Protein AF-P58574-F1 (afdb_monomer_lite)

Radius of gyration: 29.14 Å; chains: 1; bounding box: 73×41×69 Å

Foldseek 3Di:
DVVVVVVVVVVVVVVVVVVVVVVVVVVCVVPCVVVVPPFDDDDPPDDQDDQVLQVVLQVVCVPDDHDDPVQQVQLVVLPDGSRRRCRCVVNDDDCVNCVVGDDPVNVVVVVCCVVVVPD

Sequence (119 aa):
MKIFSVALSMLRPVRFLIVAFTCALLFLSSTVPAFAISSYQSEPTEATDQLLETQKATDEVARSAPLGLKEVQKKSNEGLNEVQGAADINKQKRPANSQDSSSVEGDIQNFLEKVTGKN

pLDDT: mean 83.81, std 12.56, range [51.41, 96.81]

Secondary structure (DSSP, 8-state):
-HHHHHHHHHHHHHHHHHHHHHHHHHHHHHHGGGGG--S-PPPTT------HHHHHHHHHHHHSSPPPHHHHHHHHHHSSBTTTBTTTGGGS--GGG-TTPPPHHHHHHHHHHHHHT--

Organism: Nostoc sp. (strain PCC 7120 / SAG 25.82 / UTEX 2576) (NCBI:txid103690)

Structure (mmCIF, N/CA/C/O backbone):
data_AF-P58574-F1
#
_entry.id   AF-P58574-F1
#
loop_
_atom_site.group_PDB
_atom_site.id
_atom_site.type_symbol
_atom_site.label_atom_id
_atom_site.label_alt_id
_atom_site.label_comp_id
_atom_site.label_asym_id
_atom_site.label_entity_id
_atom_site.label_seq_id
_atom_site.pdbx_PDB_ins_code
_atom_site.Cartn_x
_atom_site.Cartn_y
_atom_site.Cartn_z
_atom_site.occupancy
_atom_site.B_iso_or_equiv
_atom_site.auth_seq_id
_atom_site.auth_comp_id
_atom_site.auth_asym_id
_atom_site.auth_atom_id
_atom_site.pdbx_PDB_model_num
ATOM 1 N N . MET A 1 1 ? 45.843 1.438 -55.701 1.00 56.81 1 MET A N 1
ATOM 2 C CA . MET A 1 1 ? 46.245 0.767 -54.439 1.00 56.81 1 MET A CA 1
ATOM 3 C C . MET A 1 1 ? 46.289 1.705 -53.223 1.00 56.81 1 MET A C 1
ATOM 5 O O . MET A 1 1 ? 45.712 1.339 -52.212 1.00 56.81 1 MET A O 1
ATOM 9 N N . LYS A 1 2 ? 46.871 2.918 -53.297 1.00 62.16 2 LYS A N 1
ATOM 10 C CA . LYS A 1 2 ? 47.005 3.835 -52.135 1.00 62.16 2 LYS A CA 1
ATOM 11 C C . LYS A 1 2 ? 45.685 4.311 -51.487 1.00 62.16 2 LYS A C 1
ATOM 13 O O . LYS A 1 2 ? 45.614 4.417 -50.268 1.00 62.16 2 LYS A O 1
ATOM 18 N N . ILE A 1 3 ? 44.632 4.564 -52.271 1.00 68.56 3 ILE A N 1
ATOM 19 C CA . ILE A 1 3 ? 43.329 5.014 -51.732 1.00 68.56 3 ILE A CA 1
ATOM 20 C C . ILE A 1 3 ? 42.620 3.930 -50.901 1.00 68.56 3 ILE A C 1
ATOM 22 O O . ILE A 1 3 ? 42.067 4.225 -49.846 1.00 68.56 3 ILE A O 1
ATOM 26 N N . PHE A 1 4 ? 42.718 2.663 -51.319 1.00 64.69 4 PHE A N 1
ATOM 27 C CA . PHE A 1 4 ? 42.118 1.529 -50.611 1.00 64.69 4 PHE A CA 1
ATOM 28 C C . PHE A 1 4 ? 42.816 1.264 -49.275 1.00 64.69 4 PHE A C 1
ATOM 30 O O . PHE A 1 4 ? 42.150 0.975 -48.286 1.00 64.69 4 PHE A O 1
ATOM 37 N N . SER A 1 5 ? 44.144 1.425 -49.211 1.00 68.31 5 SER A N 1
ATOM 38 C CA . SER A 1 5 ? 44.884 1.302 -47.950 1.00 68.31 5 SER A CA 1
ATOM 39 C C . SER A 1 5 ? 44.540 2.409 -46.952 1.00 68.31 5 SER A C 1
ATOM 41 O O . SER A 1 5 ? 44.454 2.126 -45.762 1.00 68.31 5 SER A O 1
ATOM 43 N N . VAL A 1 6 ? 44.298 3.646 -47.407 1.00 69.94 6 VAL A N 1
ATOM 44 C CA . VAL A 1 6 ? 43.872 4.746 -46.520 1.00 69.94 6 VAL A CA 1
ATOM 45 C C . VAL A 1 6 ? 42.461 4.494 -45.989 1.00 69.94 6 VAL A C 1
ATOM 47 O O . VAL A 1 6 ? 42.252 4.575 -44.781 1.00 69.94 6 VAL A O 1
ATOM 50 N N . ALA A 1 7 ? 41.522 4.107 -46.859 1.00 67.25 7 ALA A N 1
ATOM 51 C CA . ALA A 1 7 ? 40.153 3.780 -46.461 1.00 67.25 7 ALA A CA 1
ATOM 52 C C . ALA A 1 7 ? 40.104 2.620 -45.448 1.00 67.25 7 ALA A C 1
ATOM 54 O O . ALA A 1 7 ? 39.426 2.710 -44.426 1.00 67.25 7 ALA A O 1
ATOM 55 N N . LEU A 1 8 ? 40.884 1.557 -45.677 1.00 70.81 8 LEU A N 1
ATOM 56 C CA . LEU A 1 8 ? 40.967 0.429 -44.749 1.00 70.81 8 LEU A CA 1
ATOM 57 C C . LEU A 1 8 ? 41.662 0.808 -43.431 1.00 70.81 8 LEU A C 1
ATOM 59 O O . LEU A 1 8 ? 41.268 0.331 -42.366 1.00 70.81 8 LEU A O 1
ATOM 63 N N . SER A 1 9 ? 42.667 1.688 -43.484 1.00 73.44 9 SER A N 1
ATOM 64 C CA . SER A 1 9 ? 43.341 2.200 -42.288 1.00 73.44 9 SER A CA 1
ATOM 65 C C . SER A 1 9 ? 42.408 3.067 -41.438 1.00 73.44 9 SER A C 1
ATOM 67 O O . SER A 1 9 ? 42.443 2.954 -40.217 1.00 73.44 9 SER A O 1
ATOM 69 N N . MET A 1 10 ? 41.512 3.850 -42.056 1.00 73.62 10 MET A N 1
ATOM 70 C CA . MET A 1 10 ? 40.472 4.619 -41.353 1.00 73.62 10 MET A CA 1
ATOM 71 C C . MET A 1 10 ? 39.355 3.750 -40.762 1.00 73.62 10 MET A C 1
ATOM 73 O O . MET A 1 10 ? 38.724 4.147 -39.784 1.00 73.62 10 MET A O 1
ATOM 77 N N . LEU A 1 11 ? 39.142 2.536 -41.273 1.00 77.38 11 LEU A N 1
ATOM 78 C CA . LEU A 1 11 ? 38.144 1.617 -40.723 1.00 77.38 11 LEU A CA 1
ATOM 79 C C . LEU A 1 11 ? 38.490 1.164 -39.290 1.00 77.38 11 LEU A C 1
ATOM 81 O O . LEU A 1 11 ? 37.599 0.938 -38.472 1.00 77.38 11 LEU A O 1
ATOM 85 N N . ARG A 1 12 ? 39.788 1.053 -38.966 1.00 81.38 12 ARG A N 1
ATOM 86 C CA . ARG A 1 12 ? 40.274 0.644 -37.635 1.00 81.38 12 ARG A CA 1
ATOM 87 C C . ARG A 1 12 ? 39.927 1.643 -36.516 1.00 81.38 12 ARG A C 1
ATOM 89 O O . ARG A 1 12 ? 39.316 1.202 -35.542 1.00 81.38 12 ARG A O 1
ATOM 96 N N . PRO A 1 13 ? 40.254 2.950 -36.614 1.00 86.50 13 PRO A N 1
ATOM 97 C CA . PRO A 1 13 ? 39.872 3.926 -35.598 1.00 86.50 13 PRO A CA 1
ATOM 98 C C . PRO A 1 13 ? 38.355 4.115 -35.523 1.00 86.50 13 PRO A C 1
ATOM 100 O O . PRO A 1 13 ? 37.826 4.203 -34.422 1.00 86.50 13 PRO A O 1
ATOM 103 N N . VAL A 1 14 ? 37.632 4.086 -36.651 1.00 89.44 14 VAL A N 1
ATOM 104 C CA . VAL A 1 14 ? 36.159 4.176 -36.640 1.00 89.44 14 VAL A CA 1
ATOM 105 C C . VAL A 1 14 ? 35.541 3.008 -35.868 1.00 89.44 14 VAL A C 1
ATOM 107 O O . VAL A 1 14 ? 34.690 3.225 -35.009 1.00 89.44 14 VAL A O 1
ATOM 110 N N . ARG A 1 15 ? 36.010 1.772 -36.094 1.00 87.62 15 ARG A N 1
ATOM 111 C CA . ARG A 1 15 ? 35.553 0.602 -35.328 1.00 87.62 15 ARG A CA 1
ATOM 112 C C . ARG A 1 15 ? 35.833 0.756 -33.833 1.00 87.62 15 ARG A C 1
ATOM 114 O O . ARG A 1 15 ? 34.972 0.419 -33.027 1.00 87.62 15 ARG A O 1
ATOM 121 N N . PHE A 1 16 ? 37.009 1.264 -33.464 1.00 91.44 16 PHE A N 1
ATOM 122 C CA . PHE A 1 16 ? 37.350 1.515 -32.063 1.00 91.44 16 PHE A CA 1
ATOM 123 C C . PHE A 1 16 ? 36.426 2.562 -31.428 1.00 91.44 16 PHE A C 1
ATOM 125 O O . PHE A 1 16 ? 35.928 2.334 -30.331 1.00 91.44 16 PHE A O 1
ATOM 132 N N . LEU A 1 17 ? 36.130 3.660 -32.132 1.00 93.50 17 LEU A N 1
ATOM 133 C CA . LEU A 1 17 ? 35.205 4.693 -31.657 1.00 93.50 17 LEU A CA 1
ATOM 134 C C . LEU A 1 17 ? 33.786 4.153 -31.455 1.00 93.50 17 LEU A C 1
ATOM 136 O O . LEU A 1 17 ? 33.177 4.434 -30.428 1.00 93.50 17 LEU A O 1
ATOM 140 N N . ILE A 1 18 ? 33.278 3.338 -32.387 1.00 93.88 18 ILE A N 1
ATOM 141 C CA . ILE A 1 18 ? 31.954 2.708 -32.258 1.00 93.88 18 ILE A CA 1
ATOM 142 C C . ILE A 1 18 ? 31.909 1.796 -31.026 1.00 93.88 18 ILE A C 1
ATOM 144 O O . ILE A 1 18 ? 30.955 1.858 -30.250 1.00 93.88 18 ILE A O 1
ATOM 148 N N . VAL A 1 19 ? 32.940 0.970 -30.818 1.00 94.94 19 VAL A N 1
ATOM 149 C CA . VAL A 1 19 ? 33.026 0.089 -29.642 1.00 94.94 19 VAL A CA 1
ATOM 150 C C . VAL A 1 19 ? 33.120 0.907 -28.356 1.00 94.94 19 VAL A C 1
ATOM 152 O O . VAL A 1 19 ? 32.370 0.639 -27.425 1.00 94.94 19 VAL A O 1
ATOM 155 N N . ALA A 1 20 ? 33.973 1.932 -28.307 1.00 95.38 20 ALA A N 1
ATOM 156 C CA . ALA A 1 20 ? 34.108 2.803 -27.143 1.00 95.38 20 ALA A CA 1
ATOM 157 C C . ALA A 1 20 ? 32.784 3.507 -26.801 1.00 95.38 20 ALA A C 1
ATOM 159 O O . ALA A 1 20 ? 32.385 3.520 -25.639 1.00 95.38 20 ALA A O 1
ATOM 160 N N . PHE A 1 21 ? 32.069 4.022 -27.806 1.00 95.88 21 PHE A N 1
ATOM 161 C CA . PHE A 1 21 ? 30.763 4.654 -27.622 1.00 95.88 21 PHE A CA 1
ATOM 162 C C . PHE A 1 21 ? 29.703 3.656 -27.146 1.00 95.88 21 PHE A C 1
ATOM 164 O O . PHE A 1 21 ? 28.953 3.950 -26.223 1.00 95.88 21 PHE A O 1
ATOM 171 N N . THR A 1 22 ? 29.683 2.446 -27.710 1.00 94.94 22 THR A N 1
ATOM 172 C CA . THR A 1 22 ? 28.764 1.380 -27.280 1.00 94.94 22 THR A CA 1
ATOM 173 C C . THR A 1 22 ? 29.043 0.957 -25.836 1.00 94.94 22 THR A C 1
ATOM 175 O O . THR A 1 22 ? 28.113 0.824 -25.048 1.00 94.94 22 THR A O 1
ATOM 178 N N . CYS A 1 23 ? 30.314 0.799 -25.455 1.00 93.06 23 CYS A N 1
ATOM 179 C CA . CYS A 1 23 ? 30.702 0.505 -24.076 1.00 93.06 23 CYS A CA 1
ATOM 180 C C . CYS A 1 23 ? 30.320 1.642 -23.120 1.00 93.06 23 CYS A C 1
ATOM 182 O O . CYS A 1 23 ? 29.808 1.370 -22.038 1.00 93.06 23 CYS A O 1
ATOM 184 N N . ALA A 1 24 ? 30.525 2.901 -23.517 1.00 93.31 24 ALA A N 1
ATOM 185 C CA . ALA A 1 24 ? 30.116 4.057 -22.724 1.00 93.31 24 ALA A CA 1
ATOM 186 C C . ALA A 1 24 ? 28.592 4.106 -22.542 1.00 93.31 24 ALA A C 1
ATOM 188 O O . ALA A 1 24 ? 28.126 4.309 -21.425 1.00 93.31 24 ALA A O 1
ATOM 189 N N . LEU A 1 25 ? 27.818 3.850 -23.604 1.00 91.38 25 LEU A N 1
ATOM 190 C CA . LEU A 1 25 ? 26.361 3.747 -23.525 1.00 91.38 25 LEU A CA 1
ATOM 191 C C . LEU A 1 25 ? 25.928 2.619 -22.589 1.00 91.38 25 LEU A C 1
ATOM 193 O O . LEU A 1 25 ? 25.118 2.869 -21.710 1.00 91.38 25 LEU A O 1
ATOM 197 N N . LEU A 1 26 ? 26.493 1.413 -22.711 1.00 89.06 26 LEU A N 1
ATOM 198 C CA . LEU A 1 26 ? 26.173 0.299 -21.810 1.00 89.06 26 LEU A CA 1
ATOM 199 C C . LEU A 1 26 ? 26.509 0.624 -20.350 1.00 89.06 26 LEU A C 1
ATOM 201 O O . LEU A 1 26 ? 25.710 0.344 -19.459 1.00 89.06 26 LEU A O 1
ATOM 205 N N . PHE A 1 27 ? 27.660 1.252 -20.099 1.00 87.25 27 PHE A N 1
ATOM 206 C CA . PHE A 1 27 ? 28.060 1.665 -18.756 1.00 87.25 27 PHE A CA 1
ATOM 207 C C . PHE A 1 27 ? 27.086 2.700 -18.173 1.00 87.25 27 PHE A C 1
ATOM 209 O O . PHE A 1 27 ? 26.579 2.512 -17.067 1.00 87.25 27 PHE A O 1
ATOM 216 N N . LEU A 1 28 ? 26.746 3.740 -18.938 1.00 84.88 28 LEU A N 1
ATOM 217 C CA . LEU A 1 28 ? 25.767 4.753 -18.536 1.00 84.88 28 LEU A CA 1
ATOM 218 C C . LEU A 1 28 ? 24.368 4.138 -18.342 1.00 84.88 28 LEU A C 1
ATOM 220 O O . LEU A 1 28 ? 23.723 4.385 -17.331 1.00 84.88 28 LEU A O 1
ATOM 224 N N . SER A 1 29 ? 23.914 3.260 -19.238 1.00 81.19 29 SER A N 1
ATOM 225 C CA . SER A 1 29 ? 22.620 2.575 -19.110 1.00 81.19 29 SER A CA 1
ATOM 226 C C . SER A 1 29 ? 22.549 1.605 -17.928 1.00 81.19 29 SER A C 1
ATOM 228 O O . SER A 1 29 ? 21.462 1.387 -17.405 1.00 81.19 29 SER A O 1
ATOM 230 N N . SER A 1 30 ? 23.670 1.022 -17.494 1.00 74.81 30 SER A N 1
ATOM 231 C CA . SER A 1 30 ? 23.706 0.121 -16.330 1.00 74.81 30 SER A CA 1
ATOM 232 C C . SER A 1 30 ? 23.795 0.851 -14.986 1.00 74.81 30 SER A C 1
ATOM 234 O O . SER A 1 30 ? 23.382 0.305 -13.968 1.00 74.81 30 SER A O 1
ATOM 236 N N . THR A 1 31 ? 24.312 2.084 -14.969 1.00 68.38 31 THR A N 1
ATOM 237 C CA . THR A 1 31 ? 24.529 2.860 -13.734 1.00 68.38 31 THR A CA 1
ATOM 238 C C . THR A 1 31 ? 23.405 3.851 -13.437 1.00 68.38 31 THR A C 1
ATOM 240 O O . THR A 1 31 ? 23.161 4.173 -12.278 1.00 68.38 31 THR A O 1
ATOM 243 N N . VAL A 1 32 ? 22.675 4.303 -14.459 1.00 65.25 32 VAL A N 1
ATOM 244 C CA . VAL A 1 32 ? 21.582 5.276 -14.311 1.00 65.25 32 VAL A CA 1
ATOM 245 C C . VAL A 1 32 ? 20.254 4.724 -13.748 1.00 65.25 32 VAL A C 1
ATOM 247 O O . VAL A 1 32 ? 19.531 5.529 -13.162 1.00 65.25 32 VAL A O 1
ATOM 250 N N . PRO A 1 33 ? 19.895 3.418 -13.796 1.00 59.47 33 PRO A N 1
ATOM 251 C CA . PRO A 1 33 ? 18.624 2.956 -13.224 1.00 59.47 33 PRO A CA 1
ATOM 252 C C . PRO A 1 33 ? 18.465 3.306 -11.736 1.00 59.47 33 PRO A C 1
ATOM 254 O O . PRO A 1 33 ? 17.354 3.560 -11.282 1.00 59.47 33 PRO A O 1
ATOM 257 N N . ALA A 1 34 ? 19.574 3.397 -10.991 1.00 58.06 34 ALA A N 1
ATOM 258 C CA . ALA A 1 34 ? 19.564 3.761 -9.576 1.00 58.06 34 ALA A CA 1
ATOM 259 C C . ALA A 1 34 ? 19.255 5.250 -9.309 1.00 58.06 34 ALA A C 1
ATOM 261 O O .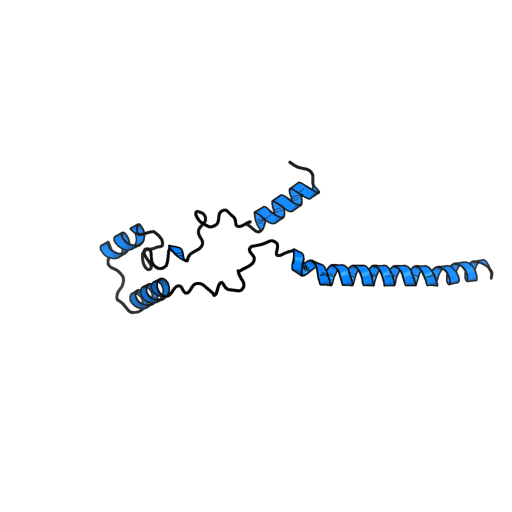 ALA A 1 34 ? 18.848 5.588 -8.204 1.00 58.06 34 ALA A O 1
ATOM 262 N N . PHE A 1 35 ? 19.402 6.138 -10.300 1.00 60.25 35 PHE A N 1
ATOM 263 C CA . PHE A 1 35 ? 19.103 7.571 -10.151 1.00 60.25 35 PHE A CA 1
ATOM 264 C C . PHE A 1 35 ? 17.630 7.924 -10.391 1.00 60.25 35 PHE A C 1
ATOM 266 O O . PHE A 1 35 ? 17.224 9.046 -10.104 1.00 60.25 35 PHE A O 1
ATOM 273 N N . ALA A 1 36 ? 16.813 6.991 -10.893 1.00 55.97 36 ALA A N 1
ATOM 274 C CA . ALA A 1 36 ? 15.369 7.211 -11.005 1.00 55.97 36 ALA A CA 1
ATOM 275 C C . ALA A 1 36 ? 14.660 7.191 -9.637 1.00 55.97 36 ALA A C 1
ATOM 277 O O . ALA A 1 36 ? 13.520 7.631 -9.530 1.00 55.97 36 ALA A O 1
ATOM 278 N N . ILE A 1 37 ? 15.334 6.724 -8.582 1.00 52.38 37 ILE A N 1
ATOM 279 C CA . ILE A 1 37 ? 14.806 6.694 -7.216 1.00 52.38 37 ILE A CA 1
ATOM 280 C C . ILE A 1 37 ? 15.332 7.927 -6.468 1.00 52.38 37 ILE A C 1
ATOM 282 O O . ILE A 1 37 ? 16.081 7.831 -5.503 1.00 52.38 37 ILE A O 1
ATOM 286 N N . SER A 1 38 ? 14.956 9.113 -6.948 1.00 55.31 38 SER A N 1
ATOM 287 C CA . SER A 1 38 ? 14.919 10.313 -6.094 1.00 55.31 38 SER A CA 1
ATOM 288 C C . SER A 1 38 ? 13.677 10.313 -5.192 1.00 55.31 38 SER A C 1
ATOM 290 O O . SER A 1 38 ? 13.531 11.187 -4.344 1.00 55.31 38 SER A O 1
ATOM 292 N N . SER A 1 39 ? 12.763 9.355 -5.388 1.00 57.31 39 SER A N 1
ATOM 293 C CA . SER A 1 39 ? 11.613 9.138 -4.515 1.00 57.31 39 SER A CA 1
ATOM 294 C C . SER A 1 39 ? 12.060 8.689 -3.124 1.00 57.31 39 SER A C 1
ATOM 296 O O . SER A 1 39 ? 13.100 8.042 -3.003 1.00 57.31 39 SER A O 1
ATOM 298 N N . TYR A 1 40 ? 11.234 8.997 -2.116 1.00 60.16 40 TYR A N 1
ATOM 299 C CA . TYR A 1 40 ? 11.375 8.639 -0.696 1.00 60.16 40 TYR A CA 1
ATOM 300 C C . TYR A 1 40 ? 12.345 7.471 -0.445 1.00 60.16 40 TYR A C 1
ATOM 302 O O . TYR A 1 40 ? 12.025 6.311 -0.716 1.00 60.16 40 TYR A O 1
ATOM 310 N N . GLN A 1 41 ? 13.542 7.779 0.062 1.00 59.53 41 GLN A N 1
ATOM 311 C CA . GLN A 1 41 ? 14.423 6.756 0.613 1.00 59.53 41 GLN A CA 1
ATOM 312 C C . GLN A 1 41 ? 13.814 6.301 1.937 1.00 59.53 41 GLN A C 1
ATOM 314 O O . GLN A 1 41 ? 13.710 7.100 2.863 1.00 59.53 41 GLN A O 1
ATOM 319 N N . SER A 1 42 ? 13.411 5.032 2.029 1.00 64.44 42 SER A N 1
ATOM 320 C CA . SER A 1 42 ? 13.075 4.436 3.324 1.00 64.44 42 SER A CA 1
ATOM 321 C C . SER A 1 42 ? 14.271 4.572 4.259 1.00 64.44 42 SER A C 1
ATOM 323 O O . SER A 1 42 ? 15.409 4.320 3.842 1.00 64.44 42 SER A O 1
ATOM 325 N N . GLU A 1 43 ? 14.041 4.957 5.515 1.00 70.81 43 GLU A N 1
ATOM 326 C CA . GLU A 1 43 ? 15.141 4.958 6.473 1.00 70.81 43 GLU A CA 1
ATOM 327 C C . GLU A 1 43 ? 15.629 3.510 6.654 1.00 70.81 43 GLU A C 1
ATOM 329 O O . GLU A 1 43 ? 14.809 2.605 6.815 1.00 70.81 43 GLU A O 1
ATOM 334 N N . PRO A 1 44 ? 16.946 3.240 6.683 1.00 68.25 44 PRO A N 1
ATOM 335 C CA . PRO A 1 44 ? 17.459 1.884 6.906 1.00 68.25 44 PRO A CA 1
ATOM 336 C C . PRO A 1 44 ? 16.981 1.249 8.223 1.00 68.25 44 PRO A C 1
ATOM 338 O O . PRO A 1 44 ? 17.041 0.032 8.388 1.00 68.25 44 PRO A O 1
ATOM 341 N N . THR A 1 45 ? 16.551 2.084 9.172 1.00 75.25 45 THR A N 1
ATOM 342 C CA . THR A 1 45 ? 16.002 1.716 10.481 1.00 75.25 45 THR A CA 1
ATOM 343 C C . THR A 1 45 ? 14.476 1.646 10.515 1.00 75.25 45 THR A C 1
ATOM 345 O O . THR A 1 45 ? 13.929 1.096 11.470 1.00 75.25 45 THR A O 1
ATOM 348 N N . GLU A 1 46 ? 13.783 2.191 9.511 1.00 68.56 46 GLU A N 1
ATOM 349 C CA . GLU A 1 46 ? 12.324 2.159 9.411 1.00 68.56 46 GLU A CA 1
ATOM 350 C C . GLU A 1 46 ? 11.914 0.770 8.904 1.00 68.56 46 GLU A C 1
ATOM 352 O O . GLU A 1 46 ? 11.997 0.439 7.721 1.00 68.56 46 GLU A O 1
ATOM 357 N N . ALA A 1 47 ? 11.528 -0.098 9.839 1.00 72.94 47 ALA A N 1
ATOM 358 C CA . ALA A 1 47 ? 10.859 -1.346 9.498 1.00 72.94 47 ALA A CA 1
ATOM 359 C C . ALA A 1 47 ? 9.460 -1.052 8.929 1.00 72.94 47 ALA A C 1
ATOM 361 O O . ALA A 1 47 ? 8.900 0.018 9.153 1.00 72.94 47 ALA A O 1
ATOM 362 N N . THR A 1 48 ? 8.858 -2.017 8.226 1.00 79.00 48 THR A 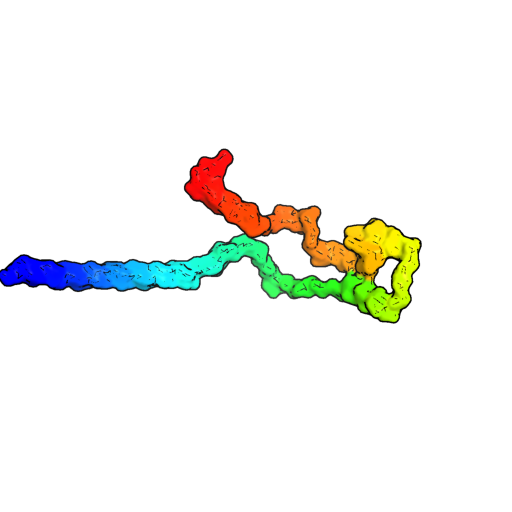N 1
ATOM 363 C CA . THR A 1 48 ? 7.466 -1.885 7.772 1.00 79.00 48 THR A CA 1
ATOM 364 C C . THR A 1 48 ? 6.543 -1.604 8.957 1.00 79.00 48 THR A C 1
ATOM 366 O O . THR A 1 48 ? 6.485 -2.400 9.899 1.00 79.00 48 THR A O 1
ATOM 369 N N . ASP A 1 49 ? 5.783 -0.509 8.881 1.00 83.50 49 ASP A N 1
ATOM 370 C CA . ASP A 1 49 ? 4.733 -0.205 9.846 1.00 83.50 49 ASP A CA 1
ATOM 371 C C . ASP A 1 49 ? 3.716 -1.349 9.900 1.00 83.50 49 ASP A C 1
ATOM 373 O O . ASP A 1 49 ? 3.010 -1.648 8.934 1.00 83.50 49 ASP A O 1
ATOM 377 N N . GLN A 1 50 ? 3.625 -2.009 11.054 1.00 88.75 50 GLN A N 1
ATOM 378 C CA . GLN A 1 50 ? 2.663 -3.086 11.247 1.00 88.75 50 GLN A CA 1
ATOM 379 C C . GLN A 1 50 ? 1.268 -2.511 11.523 1.00 88.75 50 GLN A C 1
ATOM 381 O O . GLN A 1 50 ? 1.046 -1.846 12.542 1.00 88.75 50 GLN A O 1
ATOM 386 N N . LEU A 1 51 ? 0.310 -2.825 10.647 1.00 93.06 51 LEU A N 1
ATOM 387 C CA . LEU A 1 51 ? -1.101 -2.432 10.756 1.00 93.06 51 LEU A CA 1
ATOM 388 C C . LEU A 1 51 ? -1.920 -3.464 11.561 1.00 93.06 51 LEU A C 1
ATOM 390 O O . LEU A 1 51 ? -2.904 -4.025 11.074 1.00 93.06 51 LEU A O 1
ATOM 394 N N . LEU A 1 52 ? -1.465 -3.775 12.780 1.00 95.31 52 LEU A N 1
ATOM 395 C CA . LEU A 1 52 ? -2.021 -4.861 13.600 1.00 95.31 52 LEU A CA 1
ATOM 396 C C . LEU A 1 52 ? -3.468 -4.612 14.042 1.00 95.31 52 LEU A C 1
ATOM 398 O O . LEU A 1 52 ? -4.258 -5.553 14.068 1.00 95.31 52 LEU A O 1
ATOM 402 N N . GLU A 1 53 ? -3.837 -3.372 14.372 1.00 95.56 53 GLU A N 1
ATOM 403 C CA . GLU A 1 53 ? -5.208 -3.058 14.793 1.00 95.56 53 GLU A CA 1
ATOM 404 C C . GLU A 1 53 ? -6.154 -3.071 13.592 1.00 95.56 53 GLU A C 1
ATOM 406 O O . GLU A 1 53 ? -7.272 -3.574 13.689 1.00 95.56 53 GLU A O 1
ATOM 411 N N . THR A 1 54 ? -5.687 -2.600 12.432 1.00 95.06 54 THR A N 1
ATOM 412 C CA . THR A 1 54 ? -6.414 -2.728 11.162 1.00 95.06 54 THR A CA 1
ATOM 413 C C . THR A 1 54 ? -6.683 -4.194 10.827 1.00 95.06 54 THR A C 1
ATOM 415 O O . THR A 1 54 ? -7.815 -4.558 10.494 1.00 95.06 54 THR A O 1
ATOM 418 N N . GLN A 1 55 ? -5.658 -5.045 10.938 1.00 95.62 55 GLN A N 1
ATOM 419 C CA . GLN A 1 55 ? -5.791 -6.479 10.699 1.00 95.62 55 GLN A CA 1
ATOM 420 C C . GLN A 1 55 ? -6.767 -7.112 11.690 1.00 95.62 55 GLN A C 1
ATOM 422 O O . GLN A 1 55 ? -7.703 -7.789 11.277 1.00 95.62 55 GLN A O 1
ATOM 427 N N . LYS A 1 56 ? -6.608 -6.833 12.986 1.00 96.38 56 LYS A N 1
ATOM 428 C CA . LYS A 1 56 ? -7.485 -7.345 14.042 1.00 96.38 56 LYS A CA 1
ATOM 429 C C . LYS A 1 56 ? -8.945 -6.947 13.825 1.00 96.38 56 LYS A C 1
ATOM 431 O O . LYS A 1 56 ? -9.815 -7.807 13.917 1.00 96.38 56 LYS A O 1
ATOM 436 N N . ALA A 1 57 ? -9.216 -5.681 13.506 1.00 95.19 57 ALA A N 1
ATOM 437 C CA . ALA A 1 57 ? -10.570 -5.201 13.235 1.00 95.19 57 ALA A CA 1
ATOM 438 C C . ALA A 1 57 ? -11.176 -5.873 11.994 1.00 95.19 57 ALA A C 1
ATOM 440 O O . ALA A 1 57 ? -12.347 -6.248 11.997 1.00 95.19 57 ALA A O 1
ATOM 441 N N . THR A 1 58 ? -10.373 -6.069 10.947 1.00 95.75 58 THR A N 1
ATOM 442 C CA . THR A 1 58 ? -10.806 -6.770 9.732 1.00 95.75 58 THR A CA 1
ATOM 443 C C . THR A 1 58 ? -11.112 -8.241 10.022 1.00 95.75 58 THR A C 1
ATOM 445 O O . THR A 1 58 ? -12.155 -8.739 9.604 1.00 95.75 58 THR A O 1
ATOM 448 N N . ASP A 1 59 ? -10.258 -8.919 10.791 1.00 96.81 59 ASP A N 1
ATOM 449 C CA . ASP A 1 59 ? -10.440 -10.317 11.188 1.00 96.81 59 ASP A CA 1
ATOM 450 C C . ASP A 1 59 ? -11.658 -10.509 12.106 1.00 96.81 59 ASP A C 1
ATOM 452 O O . ASP A 1 59 ? -12.375 -11.503 11.985 1.00 96.81 59 ASP A O 1
ATOM 456 N N . GLU A 1 60 ? -11.915 -9.568 13.018 1.00 95.50 60 GLU A N 1
ATOM 457 C CA . GLU A 1 60 ? -13.094 -9.575 13.889 1.00 95.50 60 GLU A CA 1
ATOM 458 C C . GLU A 1 60 ? -14.384 -9.453 13.071 1.00 95.50 60 GLU A C 1
ATOM 460 O O . GLU A 1 60 ? -15.311 -10.249 13.247 1.00 95.50 60 GLU A O 1
ATOM 465 N N . VAL A 1 61 ? -14.430 -8.517 12.118 1.00 94.69 61 VAL A N 1
ATOM 466 C CA . VAL A 1 61 ? -15.586 -8.345 11.225 1.00 94.69 61 VAL A CA 1
ATOM 467 C C . VAL A 1 61 ? -15.757 -9.548 10.299 1.00 94.69 61 VAL A C 1
ATOM 469 O O . VAL A 1 61 ? -16.872 -10.023 10.110 1.00 94.69 61 VAL A O 1
ATOM 472 N N . ALA A 1 62 ? -14.664 -10.114 9.784 1.00 95.94 62 ALA A N 1
ATOM 473 C CA . ALA A 1 62 ? -14.708 -11.298 8.928 1.00 95.94 62 ALA A CA 1
ATOM 474 C C . ALA A 1 62 ? -15.247 -12.555 9.641 1.00 95.94 62 ALA A C 1
ATOM 476 O O . ALA A 1 62 ? -15.748 -13.465 8.982 1.00 95.94 62 ALA A O 1
ATOM 477 N N . ARG A 1 63 ? -15.134 -12.629 10.975 1.00 96.44 63 ARG A N 1
ATOM 478 C CA . ARG A 1 63 ? -15.579 -13.776 11.793 1.00 96.44 63 ARG A CA 1
ATOM 479 C C . ARG A 1 63 ? -16.913 -13.556 12.506 1.00 96.44 63 ARG A C 1
ATOM 481 O O . ARG A 1 63 ? -17.392 -14.474 13.172 1.00 96.44 63 ARG A O 1
ATOM 488 N N . SER A 1 64 ? -17.490 -12.364 12.416 1.00 93.69 64 SER A N 1
ATOM 489 C CA . SER A 1 64 ? -18.719 -11.992 13.117 1.00 93.69 64 SER A CA 1
ATOM 490 C C . SER A 1 64 ? -19.909 -11.882 12.161 1.00 93.69 64 SER A C 1
ATOM 492 O O . SER A 1 64 ? -19.787 -12.005 10.942 1.00 93.69 64 SER A O 1
ATOM 494 N N . ALA A 1 65 ? -21.103 -11.712 12.731 1.00 94.94 65 ALA A N 1
ATOM 495 C CA . ALA A 1 65 ? -22.276 -11.353 11.946 1.00 94.94 65 ALA A CA 1
ATOM 496 C C . ALA A 1 65 ? -22.094 -9.949 11.332 1.00 94.94 65 ALA A C 1
ATOM 498 O O . ALA A 1 65 ? -21.334 -9.147 11.8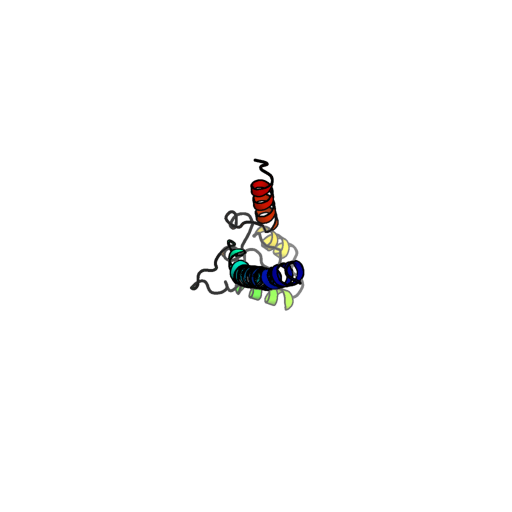79 1.00 94.94 65 ALA A O 1
ATOM 499 N N . PRO A 1 66 ? -22.806 -9.620 10.237 1.00 94.25 66 PRO A N 1
ATOM 500 C CA . PRO A 1 66 ? -22.747 -8.291 9.640 1.00 94.25 66 PRO A CA 1
ATOM 501 C C . PRO A 1 66 ? -22.944 -7.179 10.674 1.00 94.25 66 PRO A C 1
ATOM 503 O O . PRO A 1 66 ? -23.824 -7.265 11.535 1.00 94.25 66 PRO A O 1
ATOM 506 N N . LEU A 1 67 ? -22.129 -6.131 10.560 1.00 93.19 67 LEU A N 1
ATOM 507 C CA . LEU A 1 67 ? -22.142 -5.006 11.486 1.00 93.19 67 LEU A CA 1
ATOM 508 C C . LEU A 1 67 ? -23.518 -4.333 11.538 1.00 93.19 67 LEU A C 1
ATOM 510 O O . LEU A 1 67 ? -24.180 -4.122 10.519 1.00 93.19 67 LEU A O 1
ATOM 514 N N . GLY A 1 68 ? -23.935 -3.945 12.742 1.00 95.75 68 GLY A N 1
ATOM 515 C CA . GLY A 1 68 ? -25.163 -3.179 12.926 1.00 95.75 68 GLY A CA 1
ATOM 516 C C . GLY A 1 68 ? -25.028 -1.753 12.382 1.00 95.75 68 GLY A C 1
ATOM 517 O O . GLY A 1 68 ? -23.961 -1.148 12.460 1.00 95.75 68 GLY A O 1
ATOM 518 N N . LEU A 1 69 ? -26.133 -1.159 11.913 1.00 96.50 69 LEU A N 1
ATOM 519 C CA . LEU A 1 69 ? -26.143 0.193 11.320 1.00 96.50 69 LEU A CA 1
ATOM 520 C C . LEU A 1 69 ? -25.497 1.264 12.213 1.00 96.50 69 LEU A C 1
ATOM 522 O O . LEU A 1 69 ? -24.77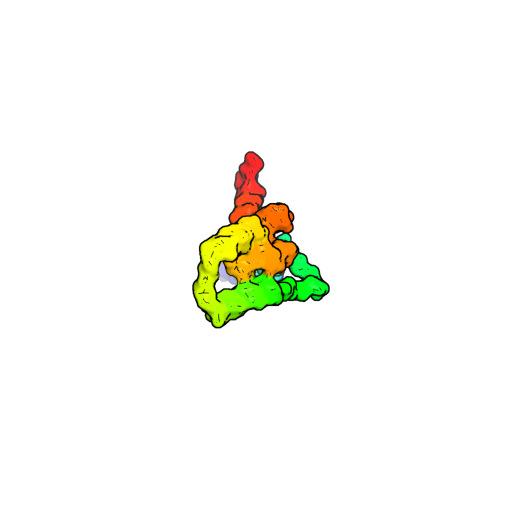8 2.133 11.730 1.00 96.50 69 LEU A O 1
ATOM 526 N N . LYS A 1 70 ? -25.741 1.195 13.527 1.00 96.38 70 LYS A N 1
ATOM 527 C CA . LYS A 1 70 ? -25.197 2.157 14.495 1.00 96.38 70 LYS A CA 1
ATOM 528 C C . LYS A 1 70 ? -23.679 2.025 14.644 1.00 96.38 70 LYS A C 1
ATOM 530 O O . LYS A 1 70 ? -22.996 3.024 14.847 1.00 96.38 70 LYS A O 1
ATOM 535 N N . GLU A 1 71 ? -23.163 0.804 14.548 1.00 94.62 71 GLU A N 1
ATOM 536 C CA . GLU A 1 71 ? -21.729 0.530 14.608 1.00 94.62 71 GLU A CA 1
ATOM 537 C C . GLU A 1 71 ? -21.033 0.947 13.315 1.00 94.62 71 GLU A C 1
ATOM 539 O O . GLU A 1 71 ? -20.033 1.656 13.383 1.00 94.62 71 GLU A O 1
ATOM 544 N N . VAL A 1 72 ? -21.620 0.606 12.161 1.00 96.00 72 VAL A N 1
ATOM 545 C CA . VAL A 1 72 ? -21.180 1.082 10.842 1.00 96.00 72 VAL A CA 1
ATOM 546 C C . VAL A 1 72 ? -21.072 2.603 10.851 1.00 96.00 72 VAL A C 1
ATOM 548 O O . VAL A 1 72 ? -20.003 3.139 10.595 1.00 96.00 72 VAL A O 1
ATOM 551 N N . GLN A 1 73 ? -22.136 3.308 11.250 1.00 96.38 73 GLN A N 1
ATOM 552 C CA . GLN A 1 73 ? -22.134 4.770 11.295 1.00 96.38 73 GLN A CA 1
ATOM 553 C C . GLN A 1 73 ? -21.070 5.327 12.248 1.00 96.38 73 GLN A C 1
ATOM 555 O O . GLN A 1 73 ? -20.416 6.318 11.928 1.00 96.38 73 GLN A O 1
ATOM 560 N N . LYS A 1 74 ? -20.883 4.699 13.416 1.00 96.50 74 LYS A N 1
ATOM 561 C CA . LYS A 1 74 ? -19.843 5.102 14.366 1.00 96.50 74 LYS A CA 1
ATOM 562 C C . LYS A 1 74 ? -18.454 4.967 13.735 1.00 96.50 74 LYS A C 1
ATOM 564 O O . LYS A 1 74 ? -17.734 5.956 13.694 1.00 96.50 74 LYS A O 1
ATOM 569 N N . LYS A 1 75 ? -18.104 3.786 13.217 1.00 95.81 75 LYS A N 1
ATOM 570 C CA . LYS A 1 75 ? -16.783 3.513 12.631 1.00 95.81 75 LYS A CA 1
ATOM 571 C C . LYS A 1 75 ? -16.526 4.344 11.375 1.00 95.81 75 LYS A C 1
ATOM 573 O O . LYS A 1 75 ? -15.464 4.943 11.252 1.00 95.81 75 LYS A O 1
ATOM 578 N N . SER A 1 76 ? -17.513 4.500 10.493 1.00 95.38 76 SER A N 1
ATOM 579 C CA . SER A 1 76 ? -17.385 5.377 9.321 1.00 95.38 76 SER A CA 1
ATOM 580 C C . SER A 1 76 ? -17.060 6.826 9.704 1.00 95.38 76 SER A C 1
ATOM 582 O O . SER A 1 76 ? -16.279 7.472 9.010 1.00 95.38 76 SER A O 1
ATOM 584 N N . ASN A 1 77 ? -17.596 7.328 10.824 1.00 95.69 77 ASN A N 1
ATOM 585 C CA . ASN A 1 77 ? -17.293 8.674 11.322 1.00 95.69 77 ASN A CA 1
ATOM 586 C C . ASN A 1 77 ? -15.899 8.800 11.968 1.00 95.69 77 ASN A C 1
ATOM 588 O O . ASN A 1 77 ? -15.429 9.918 12.162 1.00 95.69 77 ASN A O 1
ATOM 592 N N . GLU A 1 78 ? -15.235 7.693 12.311 1.00 93.19 78 GLU A N 1
ATOM 593 C CA . GLU A 1 78 ? -13.882 7.704 12.891 1.00 93.19 78 GLU A CA 1
ATOM 594 C C . GLU A 1 78 ? -12.792 7.943 11.827 1.00 93.19 78 GLU A C 1
ATOM 596 O O . GLU A 1 78 ? -11.713 8.436 12.155 1.00 93.19 78 GLU A O 1
ATOM 601 N N . GLY A 1 79 ? -13.086 7.684 10.544 1.00 89.44 79 GLY A N 1
ATOM 602 C CA . GLY A 1 79 ? -12.411 8.360 9.431 1.00 89.44 79 GLY A CA 1
ATOM 603 C C . GLY A 1 79 ? -11.719 7.504 8.365 1.00 89.44 79 GLY A C 1
ATOM 604 O O . GLY A 1 79 ? -11.367 8.071 7.329 1.00 89.44 79 GLY A O 1
ATOM 605 N N . LEU A 1 80 ? -11.486 6.199 8.558 1.00 91.56 80 LEU A N 1
ATOM 606 C CA . LEU A 1 80 ? -10.993 5.317 7.482 1.00 91.56 80 LEU A CA 1
ATOM 607 C C . LEU A 1 80 ? -12.148 4.628 6.754 1.00 91.56 80 LEU A C 1
ATOM 609 O O . LEU A 1 80 ? -12.280 4.801 5.546 1.00 91.56 80 LEU A O 1
ATOM 613 N N . ASN A 1 81 ? -12.961 3.847 7.473 1.00 93.50 81 ASN A N 1
ATOM 614 C CA . ASN A 1 81 ? -14.140 3.138 6.955 1.00 93.50 81 ASN A CA 1
ATOM 615 C C . ASN A 1 81 ? -14.949 2.486 8.100 1.00 93.50 81 ASN A C 1
ATOM 617 O O . ASN A 1 81 ? -14.593 2.581 9.274 1.00 93.50 81 ASN A O 1
ATOM 621 N N . GLU A 1 82 ? -16.033 1.797 7.752 1.00 94.06 82 GLU A N 1
ATOM 622 C CA . GLU A 1 82 ? -16.956 1.101 8.654 1.00 94.06 82 GLU A CA 1
ATOM 623 C C . GLU A 1 82 ? -16.380 -0.137 9.360 1.00 94.06 82 GLU A C 1
ATOM 625 O O . GLU A 1 82 ? -16.974 -0.616 10.322 1.00 94.06 82 GLU A O 1
ATOM 630 N N . VAL A 1 83 ? -15.238 -0.662 8.911 1.00 94.31 83 VAL A N 1
ATOM 631 C CA . VAL A 1 83 ? -14.603 -1.863 9.479 1.00 94.31 83 VAL A CA 1
ATOM 632 C C . VAL A 1 83 ? -13.504 -1.463 10.461 1.00 94.31 83 VAL A C 1
ATOM 634 O O . VAL A 1 83 ? -13.512 -1.871 11.627 1.00 94.31 83 VAL A O 1
ATOM 637 N N . GLN A 1 84 ? -12.579 -0.634 9.984 1.00 93.00 84 GLN A N 1
ATOM 638 C CA . GLN A 1 84 ? -11.330 -0.256 10.639 1.00 93.00 84 GLN A CA 1
ATOM 639 C C . GLN A 1 84 ? -11.484 0.991 11.515 1.00 93.00 84 GLN A C 1
ATOM 641 O O . GLN A 1 84 ? -10.694 1.179 12.435 1.00 93.00 84 GLN A O 1
ATOM 646 N N . GLY A 1 85 ? -12.482 1.846 11.265 1.00 94.44 85 GLY A N 1
ATOM 647 C CA . GLY A 1 85 ? -12.666 3.084 12.022 1.00 94.44 85 GLY A CA 1
ATOM 648 C C . GLY A 1 85 ? -11.451 4.004 11.898 1.00 94.44 85 GLY A C 1
ATOM 649 O O . GLY A 1 85 ? -11.151 4.481 10.809 1.00 94.44 85 GLY A O 1
ATOM 650 N N . ALA A 1 86 ? -10.734 4.230 12.999 1.00 94.75 86 ALA A N 1
ATOM 651 C CA . ALA A 1 86 ? -9.447 4.937 13.023 1.00 94.75 86 ALA A CA 1
ATOM 652 C C . ALA A 1 86 ? -8.237 4.023 13.329 1.00 94.75 86 ALA A C 1
ATOM 654 O O . ALA A 1 86 ? -7.169 4.515 13.703 1.00 94.75 86 ALA A O 1
ATOM 655 N N . ALA A 1 87 ? -8.381 2.698 13.213 1.00 95.31 87 ALA A N 1
ATOM 656 C CA . ALA A 1 87 ? -7.308 1.748 13.503 1.00 95.31 87 ALA A CA 1
ATOM 6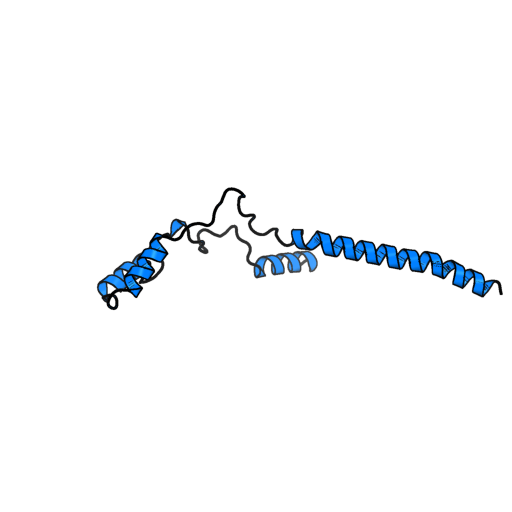57 C C . ALA A 1 87 ? -6.051 2.050 12.675 1.00 95.31 87 ALA A C 1
ATOM 659 O O . ALA A 1 87 ? -6.112 2.198 11.458 1.00 95.31 87 ALA A O 1
ATOM 660 N N . ASP A 1 88 ? -4.904 2.158 13.352 1.00 94.38 88 ASP A N 1
ATOM 661 C CA . ASP A 1 88 ? -3.607 2.479 12.742 1.00 94.38 88 ASP A CA 1
ATOM 662 C C . ASP A 1 88 ? -3.609 3.720 11.823 1.00 94.38 88 ASP A C 1
ATOM 664 O O . ASP A 1 88 ? -2.724 3.870 10.984 1.00 94.38 88 ASP A O 1
ATOM 668 N N . ILE A 1 89 ? -4.556 4.653 11.993 1.00 92.31 89 ILE A N 1
ATOM 669 C CA . ILE A 1 89 ? -4.693 5.848 11.141 1.00 92.31 89 ILE A CA 1
ATOM 670 C C . ILE A 1 89 ? -3.397 6.667 11.047 1.00 92.31 89 ILE A C 1
ATOM 672 O O . ILE A 1 89 ? -3.099 7.236 10.001 1.00 92.31 89 ILE A O 1
ATOM 676 N N . ASN A 1 90 ? -2.607 6.679 12.124 1.00 90.94 90 ASN A N 1
ATOM 677 C CA . ASN A 1 90 ? -1.334 7.396 12.214 1.00 90.94 90 ASN A CA 1
ATOM 678 C C . ASN A 1 90 ? -0.186 6.701 11.462 1.00 90.94 90 ASN A C 1
ATOM 680 O O . ASN A 1 90 ? 0.821 7.343 11.190 1.00 90.94 90 ASN A O 1
ATOM 684 N N . LYS A 1 91 ? -0.334 5.412 11.135 1.00 90.38 91 LYS A N 1
ATOM 685 C CA . LYS A 1 91 ? 0.641 4.616 10.372 1.00 90.38 91 LYS A CA 1
ATOM 686 C C . LYS A 1 91 ? 0.331 4.601 8.872 1.00 90.38 91 LYS A C 1
ATOM 688 O O . LYS A 1 91 ? 1.142 4.159 8.068 1.00 90.38 91 LYS A O 1
ATOM 693 N N . GLN A 1 92 ? -0.856 5.061 8.473 1.00 88.25 92 GLN A N 1
ATOM 694 C CA . GLN A 1 92 ? -1.245 5.106 7.067 1.00 88.25 92 GLN A CA 1
ATOM 695 C C . GLN A 1 92 ? -0.806 6.423 6.418 1.00 88.25 92 GLN A C 1
ATOM 697 O O . GLN A 1 92 ? -1.031 7.518 6.945 1.00 88.25 92 GLN A O 1
ATOM 702 N N . LYS A 1 93 ? -0.214 6.324 5.225 1.00 86.62 93 LYS A N 1
ATOM 703 C CA . LYS A 1 93 ? 0.056 7.481 4.367 1.00 86.62 93 LYS A CA 1
ATOM 704 C C . LYS A 1 93 ? -1.251 7.938 3.711 1.00 86.62 93 LYS A C 1
ATOM 706 O O . LYS A 1 93 ? -1.995 7.147 3.137 1.00 86.62 93 LYS A O 1
ATOM 711 N N . ARG A 1 94 ? -1.551 9.225 3.834 1.00 85.62 94 ARG A N 1
ATOM 712 C CA . ARG A 1 94 ? -2.739 9.916 3.321 1.00 85.62 94 ARG A CA 1
ATOM 713 C C . ARG A 1 94 ? -2.284 11.209 2.652 1.00 85.62 94 ARG A C 1
ATOM 715 O O . ARG A 1 94 ? -1.249 11.747 3.040 1.00 85.62 94 ARG A O 1
ATOM 722 N N . PRO A 1 95 ? -3.079 11.789 1.738 1.00 84.06 95 PRO A N 1
ATOM 723 C CA . PRO A 1 95 ? -2.727 13.066 1.126 1.00 84.06 95 PRO A CA 1
ATOM 724 C C . PRO A 1 95 ? -2.306 14.112 2.169 1.00 84.06 95 PRO A C 1
ATOM 726 O O . PRO A 1 95 ? -1.231 14.683 2.058 1.00 84.06 95 PRO A O 1
ATOM 729 N N . ALA A 1 96 ? -3.064 14.262 3.260 1.00 85.00 96 ALA A N 1
ATOM 730 C CA . ALA A 1 96 ? -2.782 15.242 4.312 1.00 85.00 96 ALA A CA 1
ATOM 731 C C . ALA A 1 96 ? -1.424 15.082 5.035 1.00 85.00 96 ALA A C 1
ATOM 733 O O . ALA A 1 96 ? -0.912 16.076 5.537 1.00 85.00 96 ALA A O 1
ATOM 734 N N . ASN A 1 97 ? -0.840 13.878 5.107 1.00 86.00 97 ASN A N 1
ATOM 735 C CA . ASN A 1 97 ? 0.444 13.629 5.787 1.00 86.00 97 ASN A CA 1
ATOM 736 C C . ASN A 1 97 ? 1.570 13.186 4.832 1.00 86.00 97 ASN A C 1
ATOM 738 O O . ASN A 1 97 ? 2.632 12.782 5.292 1.00 86.00 97 ASN A O 1
ATOM 742 N N . SER A 1 98 ? 1.327 13.221 3.518 1.00 84.38 98 SER A N 1
ATOM 743 C CA . SER A 1 98 ? 2.263 12.767 2.476 1.00 84.38 98 SER A CA 1
ATOM 744 C C . SER A 1 98 ? 2.513 13.855 1.427 1.00 84.38 98 SER A C 1
ATOM 746 O O . SER A 1 98 ? 2.734 13.554 0.259 1.00 84.38 98 SER A O 1
ATOM 748 N N . GLN A 1 99 ? 2.447 15.126 1.841 1.00 80.69 99 GLN A N 1
ATOM 749 C CA . GLN A 1 99 ? 2.645 16.288 0.963 1.00 80.69 99 GLN A CA 1
ATOM 750 C C . GLN A 1 99 ? 4.070 16.373 0.396 1.00 80.69 99 GLN A C 1
ATOM 752 O O . GLN A 1 99 ? 4.258 16.936 -0.676 1.00 80.69 99 GLN A O 1
ATOM 757 N N . ASP A 1 100 ? 5.047 15.771 1.077 1.00 76.38 100 ASP A N 1
ATOM 758 C CA . ASP A 1 100 ? 6.440 15.718 0.619 1.00 76.38 100 ASP A CA 1
ATOM 759 C C . ASP A 1 100 ? 6.691 14.617 -0.431 1.00 76.38 100 ASP A C 1
ATOM 761 O O . ASP A 1 100 ? 7.791 14.515 -0.973 1.00 76.38 100 ASP A O 1
ATOM 765 N N . SER A 1 101 ? 5.696 13.770 -0.730 1.00 73.06 101 SER A N 1
ATOM 766 C CA . SER A 1 101 ? 5.823 12.738 -1.762 1.00 73.06 101 SER A CA 1
ATOM 767 C C . SER A 1 101 ? 5.530 13.328 -3.137 1.00 73.06 101 SER A C 1
ATOM 769 O O . SER A 1 101 ? 4.437 13.840 -3.379 1.00 73.06 101 SER A O 1
ATOM 771 N N . SER A 1 102 ? 6.458 13.167 -4.079 1.00 76.88 102 SER A N 1
ATOM 772 C CA . SER A 1 102 ? 6.146 13.346 -5.493 1.00 76.88 102 SER A CA 1
ATOM 773 C C . SER A 1 102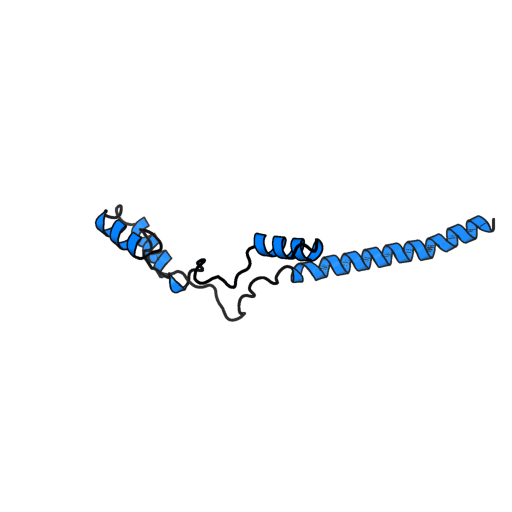 ? 5.254 12.202 -5.983 1.00 76.88 102 SER A C 1
ATOM 775 O O . SER A 1 102 ? 5.381 11.050 -5.554 1.00 76.88 102 SER A O 1
ATOM 777 N N . SER A 1 103 ? 4.304 12.517 -6.864 1.00 80.69 103 SER A N 1
ATOM 778 C CA . SER A 1 103 ? 3.638 11.496 -7.668 1.00 80.69 103 SER A CA 1
ATOM 779 C C . SER A 1 103 ? 4.492 11.205 -8.899 1.00 80.69 103 SER A C 1
ATOM 781 O O . SER A 1 103 ? 5.202 12.081 -9.390 1.00 80.69 103 SER A O 1
ATOM 783 N N . VAL A 1 104 ? 4.372 9.996 -9.451 1.00 81.19 104 VAL A N 1
ATOM 784 C CA . VAL A 1 104 ? 5.026 9.645 -10.725 1.00 81.19 104 VAL A CA 1
ATOM 785 C C . VAL A 1 104 ? 4.644 10.643 -11.824 1.00 81.19 104 VAL A C 1
ATOM 787 O O . VAL A 1 104 ? 5.486 11.052 -12.618 1.00 81.19 104 VAL A O 1
ATOM 790 N N . GLU A 1 105 ? 3.380 11.072 -11.846 1.00 83.12 105 GLU A N 1
ATOM 791 C CA . GLU A 1 105 ? 2.893 12.103 -12.762 1.00 83.12 105 GLU A CA 1
ATOM 792 C C . GLU A 1 105 ? 3.595 13.449 -12.538 1.00 83.12 105 GLU A C 1
ATOM 794 O O . GLU A 1 105 ? 4.079 14.040 -13.499 1.00 83.12 105 GLU A O 1
ATOM 799 N N . GLY A 1 106 ? 3.718 13.897 -11.285 1.00 83.00 106 GLY A N 1
ATOM 800 C CA . GLY A 1 106 ? 4.416 15.132 -10.931 1.00 83.00 106 GLY A CA 1
ATOM 801 C C . GLY A 1 106 ? 5.901 15.092 -11.292 1.00 83.00 106 GLY A C 1
ATOM 802 O O . GLY A 1 106 ? 6.434 16.076 -11.797 1.00 83.00 106 GLY A O 1
ATOM 803 N N . ASP A 1 107 ? 6.568 13.952 -11.113 1.00 83.94 107 ASP A N 1
ATOM 804 C CA . ASP A 1 107 ? 7.972 13.780 -11.500 1.00 83.94 107 ASP A CA 1
ATOM 805 C C . ASP A 1 107 ? 8.162 13.840 -13.020 1.00 83.94 107 ASP A C 1
ATOM 807 O O . ASP A 1 107 ? 9.083 14.502 -13.509 1.00 83.94 107 ASP A O 1
ATOM 811 N N . ILE A 1 108 ? 7.264 13.208 -13.781 1.00 85.44 108 ILE A N 1
ATOM 812 C CA . ILE A 1 108 ? 7.275 13.266 -15.248 1.00 85.44 108 ILE A CA 1
ATOM 813 C C . ILE A 1 108 ? 6.958 14.682 -15.732 1.00 85.44 108 ILE A C 1
ATOM 815 O O . ILE A 1 108 ? 7.643 15.179 -16.624 1.00 85.44 108 ILE A O 1
ATOM 819 N N . GLN A 1 109 ? 5.959 15.346 -15.148 1.00 86.25 109 GLN A N 1
ATOM 820 C CA . GLN A 1 109 ? 5.611 16.721 -15.491 1.00 86.25 109 GLN A CA 1
ATOM 821 C C . GLN A 1 109 ? 6.790 17.663 -15.220 1.00 86.25 109 GLN A C 1
ATOM 823 O O . GLN A 1 109 ? 7.221 18.355 -16.138 1.00 86.25 109 GLN A O 1
ATOM 828 N N . ASN A 1 110 ? 7.381 17.611 -14.022 1.00 84.06 110 ASN A N 1
ATOM 829 C CA . ASN A 1 110 ? 8.569 18.391 -13.665 1.00 84.06 110 ASN A CA 1
ATOM 830 C C . ASN A 1 110 ? 9.736 18.137 -14.632 1.00 84.06 110 ASN A C 1
ATOM 832 O O . ASN A 1 110 ? 10.470 19.057 -14.997 1.00 84.06 110 ASN A O 1
ATOM 836 N N . PHE A 1 111 ? 9.944 16.884 -15.046 1.00 87.25 111 PHE A N 1
ATOM 837 C CA . PHE A 1 111 ? 10.968 16.546 -16.031 1.00 87.25 111 PHE A CA 1
ATOM 838 C C . PHE A 1 111 ? 10.661 17.157 -17.405 1.00 87.25 111 PHE A C 1
ATOM 840 O O . PHE A 1 111 ? 11.533 17.783 -18.011 1.00 87.25 111 PHE A O 1
ATOM 847 N N . LEU A 1 112 ? 9.428 17.012 -17.892 1.00 90.12 112 LEU A N 1
ATOM 848 C CA . LEU A 1 112 ? 9.001 17.562 -19.177 1.00 90.12 112 LEU A CA 1
ATOM 849 C C . LEU A 1 112 ? 9.062 19.093 -19.188 1.00 90.12 112 LEU A C 1
ATOM 851 O O . LEU A 1 112 ? 9.529 19.664 -20.170 1.00 90.12 112 LEU A O 1
ATOM 855 N N . GLU A 1 113 ? 8.660 19.764 -18.112 1.00 90.00 113 GLU A N 1
ATOM 856 C CA . GLU A 1 113 ? 8.769 21.220 -17.951 1.00 90.00 113 GLU A CA 1
ATOM 857 C C . GLU A 1 113 ? 10.232 21.679 -18.011 1.00 90.00 113 GLU A C 1
ATOM 859 O O . GLU A 1 113 ? 10.568 22.560 -18.807 1.00 90.00 113 GLU A O 1
ATOM 864 N N . LYS A 1 114 ? 11.140 21.000 -17.291 1.00 87.69 114 LYS A N 1
ATOM 865 C CA . LYS A 1 114 ? 12.589 21.276 -17.343 1.00 87.69 114 LYS A CA 1
ATOM 866 C C . LYS A 1 114 ? 13.184 21.107 -18.743 1.00 87.69 114 LYS A C 1
ATOM 868 O O . LYS A 1 114 ? 14.046 21.890 -19.131 1.00 87.69 114 LYS A O 1
ATOM 873 N N . VAL A 1 115 ? 12.755 20.090 -19.494 1.00 90.50 115 VAL A N 1
ATOM 874 C CA . VAL A 1 115 ? 13.270 19.815 -20.849 1.00 90.50 115 VAL A CA 1
ATOM 875 C C . VAL A 1 115 ? 12.659 20.750 -21.895 1.00 90.50 115 VAL A C 1
ATOM 877 O O . VAL A 1 115 ? 13.341 21.145 -22.838 1.00 90.50 115 VAL A O 1
ATOM 880 N N . THR A 1 116 ? 11.382 21.108 -21.752 1.00 91.88 116 THR A N 1
ATOM 881 C CA . THR A 1 116 ? 10.659 21.937 -22.733 1.00 91.88 116 THR A CA 1
ATOM 882 C C . THR A 1 116 ? 10.755 23.437 -22.461 1.00 91.88 116 THR A C 1
ATOM 884 O O . THR A 1 116 ? 10.413 24.227 -23.338 1.00 91.88 116 THR A O 1
ATOM 887 N N . GLY A 1 117 ? 11.231 23.852 -21.282 1.00 83.81 117 GLY A N 1
ATOM 888 C CA . GLY A 1 117 ? 11.380 25.262 -20.916 1.00 83.81 117 GLY A CA 1
ATOM 889 C C . GLY A 1 117 ? 10.055 25.982 -20.645 1.00 83.81 117 GLY A C 1
ATOM 890 O O . GLY A 1 117 ? 10.028 27.212 -20.600 1.00 83.81 117 GLY A O 1
ATOM 891 N N . LYS A 1 118 ? 8.958 25.236 -20.474 1.00 72.06 118 LYS A N 1
ATOM 892 C CA . LYS A 1 118 ? 7.700 25.767 -19.945 1.00 72.06 118 LYS A CA 1
ATOM 893 C C . LYS A 1 118 ? 7.870 25.920 -18.432 1.00 72.06 118 LYS A C 1
ATOM 895 O O . LYS A 1 118 ? 7.789 24.929 -17.719 1.00 72.06 118 LYS A O 1
ATOM 900 N N . ASN A 1 119 ? 8.171 27.136 -17.980 1.00 51.41 119 ASN A N 1
ATOM 901 C CA . ASN A 1 119 ? 7.845 27.550 -16.613 1.00 51.41 119 ASN A CA 1
ATOM 902 C C . ASN A 1 119 ? 6.389 28.015 -16.571 1.00 51.41 119 ASN A C 1
ATOM 904 O O . ASN A 1 119 ? 5.945 28.592 -17.595 1.00 51.41 119 ASN A O 1
#